Protein 4PQD (pdb70)

Nearest PDB structures (foldseek):
  4pqd-assembly1_A  TM=1.010E+00  e=7.996E-20  Homo sapiens
  1mwp-assembly1_A  TM=1.004E+00  e=3.093E-17  Homo sapiens
  3ktm-assembly4_E  TM=9.211E-01  e=1.977E-16  Homo sapiens
  4jfn-assembly1_A  TM=9.469E-01  e=4.858E-16  Homo sapiens
  7mrm-assembly1_A  TM=9.465E-01  e=2.935E-15  Gallus gallus

Sequence (105 aa):
TDGNAGLLAEPQIAMFCGRLNMHMNVQNGKWDSDPSGTKTCIDTKEGILQYCQEVYPELQITNVVEANQPVTIQNWCKRGRKQCKTHPHFVIPYRCLVGEFVSDA

Solvent-accessible surface area: 7286 Å² total; per-residue (Å²): 186,146,77,90,86,68,136,104,29,106,20,29,0,1,35,68,88,54,68,6,0,1,20,15,40,37,156,89,37,136,48,52,15,1,78,64,4,52,87,66,44,44,142,70,116,131,15,6,45,119,4,0,77,83,18,17,104,160,63,98,6,60,63,2,65,87,19,147,131,81,38,81,3,86,73,4,5,89,174,43,122,138,117,63,131,101,114,65,41,162,21,90,3,48,91,5,45,93,13,159,141,118,115,131,156

Foldseek 3Di:
DDDDQVCFDFWWWWADAPFFIWIADRNHGAIDGDPVQDHHDDDDQVVRLVSSCVVVVPQQQDGKDWDPDKDKHAQTAHRPSPPGGRDIDIGTIIGRDGDDDDDDD

InterPro domains:
  IPR002223 Pancreatic trypsin inhibitor Kunitz domain [PF00014] (290-341)
  IPR002223 Pancreatic trypsin inhibitor Kunitz domain [PR00759] (288-302)
  IPR002223 Pancreatic trypsin inhibitor Kunitz domain [PR00759] (316-326)
  IPR002223 Pancreatic trypsin inhibitor Kunitz domain [PR00759] (326-341)
  IPR002223 Pancreatic trypsin inhibitor Kunitz domain [PS50279] (291-341)
  IPR002223 Pancreatic trypsin inhibitor Kunitz domain [SM00131] (289-342)
  IPR008154 Amyloidogenic glycoprotein, extracellular [PS51869] (28-189)
  IPR008154 Amyloidogenic glycoprotein, extracellular [SM00006] (24-188)
  IPR008155 Amyloidogenic glycoprotein [PR00203] (177-195)
  IPR008155 Amyloidogenic glycoprotein [PR00203] (382-405)
  IPR008155 Amyloidogenic glycoprotein [PR00203] (699-724)
  IPR008155 Amyloidogenic glycoprotein [PR00203] (745-767)
  IPR008155 Amyloidogenic glycoprotein [PTHR23103] (10-770)
  IPR011178 Amyloidogenic glycoprotein, copper-binding [PF12924] (132-188)
  IPR011993 PH-like domain superfamily [G3DSA:2.30.29.30] (742-770)
  IPR013803 Amyloidogenic glycoprotein, amyloid-beta peptide [PF03494] (676-713)
  IPR013803 Amyloidogenic glycoprotein, amyloid-beta peptide [PR00204] (675-688)
  IPR013803 Amyloidogenic glycoprotein, amyloid-beta peptide [PR00204] (689-701)
  IPR013803 Amyloidogenic glycoprotein, amyloid-beta peptide [PR00204] (701-713)
  IPR015849 Amyloidogenic glycoprotein, heparin-binding [PF02177] (31-131)

CATH classification: 3.90.570.10

Organism: Homo sapiens (NCBI:txid9606)

Secondary structure (DSSP, 8-state):
----GGGSPPPEEE--TTS--EEE-TTT--EEE-TTS------SHHHHHHHHHHHSTTS-EEEEEE-SS-EEE--EEETTTEEEE---EEE--EEEEEP------

Radius of gyration: 14.52 Å; Cα contacts (8 Å, |Δi|>4): 208; chains: 1; bounding box: 40×31×42 Å

B-factor: mean 18.49, std 11.67, range [5.72, 69.28]

GO terms:
  GO:1905898 positive regulation of response to endoplasmic reticulum stress (P, IDA)
  GO:0005634 nucleus (C, IGI)
  GO:0003682 chromatin binding (F, IGI)
  GO:0010629 negative regulation of gene expression (P, TAS)
  GO:0141137 positive regulation of gene expression, epigenetic (P, IGI)
  GO:0006357 regulation of transcription by RNA polymerase II (P, IGI)
  GO:0000122 negative regulation of transcription by RNA polymerase II (P, IGI)
  GO:1900221 regulation of amyloid-beta clearance (P, IMP)
  GO:0005515 protein binding (F, IPI)
  GO:0031901 early endosome membrane (C, IDA)
  GO:0005576 extracellular region (C, IDA)
  GO:0106003 amyloid-beta complex (C, IDA)
  GO:1904646 cellular response to amyloid-beta (P, IDA)
  GO:0032224 positive regulation of synaptic transmission, cholinergic (P, IDA)
  GO:0048018 receptor ligand activity (F, IDA)
  GO:0043083 synaptic cleft (C, TAS)
  GO:0005178 integrin binding (F, IDA)
  GO:0070381 endosome to plasma membrane transport vesicle (C, IDA)
  GO:0005739 mitochondrion (C, IDA)
  GO:0005764 lysosome (C, IDA)

Structure (mmCIF, N/CA/C/O backbone):
data_4PQD
#
_entry.id   4PQD
#
_cell.length_a   32.755
_cell.length_b   49.025
_cell.length_c   65.141
_cell.angle_alpha   90.00
_cell.angle_beta   90.00
_cell.angle_gamma   90.00
#
_symmetry.space_group_name_H-M   'P 21 21 21'
#
loop_
_entity.id
_entity.type
_entity.pdbx_description
1 polymer 'Amyloid beta A4 protein'
2 water water
#
loop_
_atom_site.group_PDB
_atom_site.id
_atom_site.type_symbol
_atom_site.label_atom_id
_atom_site.label_alt_id
_atom_site.label_comp_id
_atom_site.label_asym_id
_atom_site.label_entity_id
_atom_site.label_seq_id
_atom_site.pdbx_PDB_ins_code
_atom_site.Cartn_x
_atom_site.Cartn_y
_atom_site.Cartn_z
_atom_site.occupancy
_atom_site.B_iso_or_equiv
_atom_site.auth_seq_id
_atom_site.auth_comp_id
_atom_site.auth_asym_id
_atom_site.auth_atom_id
_atom_site.pdbx_PDB_model_num
ATOM 1 N N . THR A 1 1 ? 51.636 -1.230 6.361 1.00 66.22 22 THR A N 1
ATOM 2 C CA . THR A 1 1 ? 50.243 -1.153 6.782 1.00 62.34 22 THR A CA 1
ATOM 3 C C . THR A 1 1 ? 50.025 0.067 7.660 1.00 58.08 22 THR A C 1
ATOM 4 O O . THR A 1 1 ? 48.914 0.317 8.130 1.00 57.16 22 THR A O 1
ATOM 8 N N . ASP A 1 2 ? 51.091 0.839 7.846 1.00 59.67 23 ASP A N 1
ATOM 9 C CA . ASP A 1 2 ? 51.180 1.785 8.957 1.00 52.48 23 ASP A CA 1
ATOM 10 C C . ASP A 1 2 ? 50.050 2.804 9.080 1.00 48.49 23 ASP A C 1
ATOM 11 O O . ASP A 1 2 ? 49.568 3.374 8.097 1.00 52.89 23 ASP A O 1
ATOM 16 N N . GLY A 1 3 ? 49.644 3.014 10.324 1.00 38.92 24 GLY A N 1
ATOM 17 C CA . GLY A 1 3 ? 48.327 3.525 10.611 1.00 26.85 24 GLY A CA 1
ATOM 18 C C . GLY A 1 3 ? 48.095 5.008 10.487 1.00 23.80 24 GLY A C 1
ATOM 19 O O . GLY A 1 3 ? 49.010 5.821 10.346 1.00 24.16 24 GLY A O 1
ATOM 20 N N . ASN A 1 4 ? 46.821 5.348 10.531 1.00 21.29 25 ASN A N 1
ATOM 21 C CA . ASN A 1 4 ? 46.401 6.724 10.580 1.00 18.82 25 ASN A CA 1
ATOM 22 C C . ASN A 1 4 ? 45.048 6.757 11.270 1.00 16.89 25 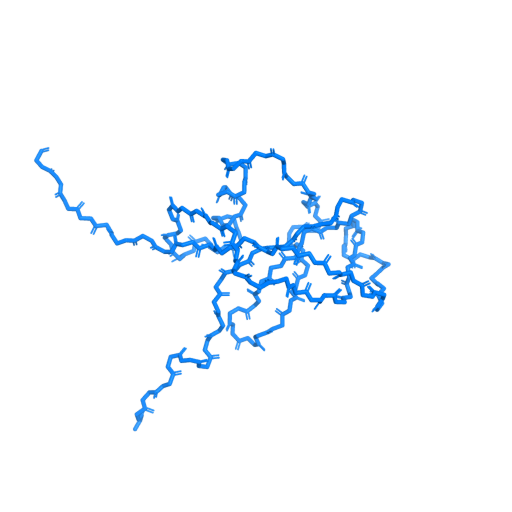ASN A C 1
ATOM 23 O O . ASN A 1 4 ? 44.010 6.769 10.619 1.00 16.60 25 ASN A O 1
ATOM 28 N N . ALA A 1 5 ? 45.070 6.750 12.598 1.00 16.12 26 ALA A N 1
ATOM 29 C CA . ALA A 1 5 ? 43.844 6.840 13.386 1.00 14.87 26 ALA A CA 1
ATOM 30 C C . ALA A 1 5 ? 43.143 8.172 13.137 1.00 13.57 26 ALA A C 1
ATOM 31 O O . ALA A 1 5 ? 41.929 8.285 13.315 1.00 13.96 26 ALA A O 1
ATOM 33 N N . GLY A 1 6 ? 43.913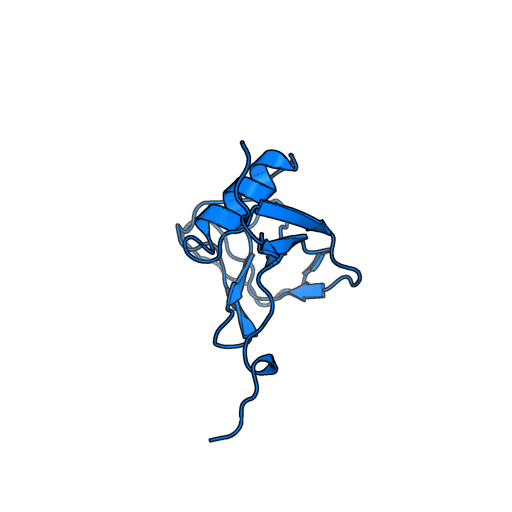 9.173 12.711 1.00 13.40 27 GLY A N 1
ATOM 34 C CA . GLY A 1 6 ? 43.369 10.483 12.404 1.00 13.39 27 GLY A CA 1
ATOM 35 C C . GLY A 1 6 ? 42.440 10.514 11.208 1.00 13.44 27 GLY A C 1
ATOM 36 O O . GLY A 1 6 ? 41.780 11.526 10.976 1.00 14.35 27 GLY A O 1
ATOM 37 N N . LEU A 1 7 ? 42.378 9.425 10.439 1.00 14.25 28 LEU A N 1
ATOM 38 C CA . LEU A 1 7 ? 41.387 9.310 9.373 1.00 15.16 28 LEU A CA 1
ATOM 39 C C . LEU A 1 7 ? 39.979 9.168 9.954 1.00 15.10 28 LEU A C 1
ATOM 40 O O . LEU A 1 7 ? 38.990 9.336 9.243 1.00 16.79 28 LEU A O 1
ATOM 45 N N . LEU A 1 8 ? 39.896 8.824 11.239 1.00 10.59 29 LEU A N 1
ATOM 46 C CA . LEU A 1 8 ? 38.630 8.781 11.966 1.00 9.59 29 LEU A CA 1
ATOM 47 C C . LEU A 1 8 ? 38.388 10.123 12.628 1.00 10.70 29 LEU A C 1
ATOM 48 O O . LEU A 1 8 ? 39.282 10.663 13.289 1.00 12.88 29 LEU A O 1
ATOM 53 N N . ALA A 1 9 ? 37.195 10.677 12.454 1.00 10.15 30 ALA A N 1
ATOM 54 C CA . ALA A 1 9 ? 36.853 11.946 13.097 1.00 10.44 30 ALA A CA 1
ATOM 55 C C . ALA A 1 9 ? 36.438 11.720 14.554 1.00 10.21 30 ALA A C 1
ATOM 56 O O . ALA A 1 9 ? 36.034 10.614 14.924 1.00 11.88 30 ALA A O 1
ATOM 58 N N . GLU A 1 10 ? 36.542 12.754 15.381 1.00 10.86 31 GLU A N 1
ATOM 59 C CA . GLU A 1 10 ? 36.167 12.635 16.789 1.00 12.42 31 GLU A CA 1
ATOM 60 C C . GLU A 1 10 ? 34.649 12.624 16.972 1.00 9.06 31 GLU A C 1
ATOM 61 O O . GLU A 1 10 ? 33.937 13.408 16.336 1.00 8.84 31 GLU A O 1
ATOM 67 N N . PRO A 1 11 ? 34.140 11.752 17.859 1.00 8.34 32 PRO A N 1
ATOM 68 C CA . PRO A 1 11 ? 32.689 11.735 18.109 1.00 8.38 32 PRO A CA 1
ATOM 69 C C . PRO A 1 11 ? 32.219 13.006 18.819 1.00 6.71 32 PRO A C 1
ATOM 70 O O . PRO A 1 11 ? 32.810 13.431 19.797 1.00 8.23 32 PRO A O 1
ATOM 74 N N . GLN A 1 12 ? 31.168 13.615 18.284 1.00 7.77 33 GLN A N 1
ATOM 75 C CA . GLN A 1 12 ? 30.647 14.858 18.828 1.00 8.48 33 GLN A CA 1
ATOM 76 C C . GLN A 1 12 ? 29.234 15.070 18.349 1.00 7.38 33 GLN A C 1
ATOM 77 O O . GLN A 1 12 ? 28.838 14.535 17.312 1.00 7.95 33 GLN A O 1
ATOM 83 N N . ILE A 1 13 ? 28.479 15.851 19.117 1.00 6.97 34 ILE A N 1
ATOM 84 C CA . ILE A 1 13 ? 27.114 16.187 18.750 1.00 7.64 34 ILE A CA 1
ATOM 85 C C . ILE A 1 13 ? 26.962 17.700 18.696 1.00 6.45 34 ILE A C 1
ATOM 86 O O . ILE A 1 13 ? 27.726 18.435 19.327 1.00 7.32 34 ILE A O 1
ATOM 91 N N . ALA A 1 14 ? 25.972 18.157 17.940 1.00 6.91 35 ALA A N 1
ATOM 92 C CA . ALA A 1 14 ? 25.725 19.583 17.781 1.00 6.68 35 ALA A CA 1
ATOM 93 C C . ALA A 1 14 ? 24.231 19.816 17.719 1.00 5.72 35 ALA A C 1
ATOM 94 O O . ALA A 1 14 ? 23.497 19.020 17.140 1.00 7.35 35 ALA A O 1
ATOM 96 N N . MET A 1 15 ? 23.778 20.898 18.337 1.00 6.75 36 MET A N 1
ATOM 97 C CA . MET A 1 15 ? 22.351 21.154 18.482 1.00 7.79 36 MET A CA 1
ATOM 98 C C . MET A 1 15 ? 21.965 22.553 18.078 1.00 7.47 36 MET A C 1
ATOM 99 O O . MET A 1 15 ? 22.718 23.504 18.278 1.00 8.78 36 MET A O 1
ATOM 104 N N . PHE A 1 16 ? 20.773 22.667 17.506 1.00 8.47 37 PHE A N 1
ATOM 105 C CA . PHE A 1 16 ? 20.211 23.942 17.121 1.00 9.64 37 PHE A CA 1
ATOM 106 C C . PHE A 1 16 ? 18.706 23.786 17.265 1.00 9.69 37 PHE A C 1
ATOM 107 O O . PHE A 1 16 ? 18.081 23.036 16.504 1.00 10.67 37 PHE A O 1
ATOM 115 N N . CYS A 1 17 ? 18.124 24.448 18.258 1.00 10.95 38 CYS A N 1
ATOM 116 C CA . CYS A 1 17 ? 16.708 24.241 18.548 1.00 11.87 38 CYS A CA 1
ATOM 117 C C . CYS A 1 17 ? 15.842 24.567 17.330 1.00 12.13 38 CYS A C 1
ATOM 118 O O . CYS A 1 17 ? 16.083 25.541 16.622 1.00 16.20 38 CYS A O 1
ATOM 121 N N . GLY A 1 18 ? 14.854 23.716 17.075 1.00 12.90 39 GLY A N 1
ATOM 122 C CA . GLY A 1 18 ? 14.024 23.839 15.891 1.00 15.02 39 GLY A CA 1
ATOM 123 C C . GLY A 1 18 ? 14.423 22.852 14.806 1.00 13.55 39 GLY A C 1
ATOM 124 O O . GLY A 1 18 ? 13.698 22.701 13.819 1.00 15.91 39 GLY A O 1
ATOM 125 N N . ARG A 1 19 ? 15.570 22.195 14.976 1.00 11.93 40 ARG A N 1
ATOM 126 C CA . ARG A 1 19 ? 16.069 21.212 14.015 1.00 11.49 40 ARG A CA 1
ATOM 127 C C . ARG A 1 19 ? 16.551 19.958 14.730 1.00 10.21 40 ARG A C 1
ATOM 128 O O . ARG A 1 19 ? 16.850 19.983 15.919 1.00 9.93 40 ARG A O 1
ATOM 136 N N . LEU A 1 20 ? 16.649 18.855 13.997 1.00 10.14 41 LEU A N 1
ATOM 137 C CA . LEU A 1 20 ? 17.195 17.627 14.563 1.00 9.28 41 LEU A CA 1
ATOM 138 C C . LEU A 1 20 ? 18.658 17.802 14.923 1.00 8.23 41 LEU A C 1
ATOM 139 O O . LEU A 1 20 ? 19.399 18.518 14.237 1.00 9.36 41 LEU A O 1
ATOM 144 N N . ASN A 1 21 ? 19.079 17.144 15.995 1.00 7.54 42 ASN A N 1
ATOM 145 C CA . ASN A 1 21 ? 20.490 17.139 16.379 1.00 8.11 42 ASN A CA 1
ATOM 146 C C . ASN A 1 21 ? 21.383 16.566 15.285 1.00 8.06 42 ASN A C 1
ATOM 147 O O . ASN A 1 21 ? 20.981 15.641 14.560 1.00 9.08 42 ASN A O 1
ATOM 152 N N . MET A 1 22 ? 22.604 17.086 15.201 1.00 7.91 43 MET A N 1
ATOM 153 C CA . MET A 1 22 ? 23.622 16.566 14.297 1.00 7.81 43 MET A CA 1
ATOM 154 C C . MET A 1 22 ? 24.712 15.850 15.078 1.00 7.17 43 MET A C 1
ATOM 155 O O . MET A 1 22 ? 24.891 16.076 16.271 1.00 7.74 43 MET A O 1
ATOM 160 N N . HIS A 1 23 ? 25.440 14.978 14.403 1.00 7.85 44 HIS A N 1
ATOM 161 C CA . HIS A 1 23 ? 26.567 14.298 15.022 1.00 8.33 44 HIS A CA 1
ATOM 162 C C . HIS A 1 23 ? 27.628 14.020 13.976 1.00 7.89 44 HIS A C 1
ATOM 163 O O . HIS A 1 23 ? 27.339 13.944 12.776 1.00 9.06 44 HIS A O 1
ATOM 170 N N . MET A 1 24 ? 28.865 13.872 14.429 1.00 7.48 45 MET A N 1
ATOM 171 C CA . MET A 1 24 ? 29.970 13.592 13.538 1.00 7.64 45 MET A CA 1
ATOM 172 C C . MET A 1 24 ? 29.996 12.124 13.125 1.00 8.22 45 MET A C 1
ATOM 173 O O . MET A 1 24 ? 30.057 11.220 13.961 1.00 8.26 45 MET A O 1
ATOM 178 N N . ASN A 1 25 ? 29.955 11.883 11.823 1.00 7.49 46 ASN A N 1
ATOM 179 C CA . ASN A 1 25 ? 30.173 10.551 11.288 1.00 9.03 46 ASN A CA 1
ATOM 180 C C . ASN A 1 25 ? 31.664 10.270 11.372 1.00 9.69 46 ASN A C 1
ATOM 181 O O . ASN A 1 25 ? 32.465 10.872 10.651 1.00 10.72 46 ASN A O 1
ATOM 186 N N . VAL A 1 26 ? 32.029 9.375 12.287 1.00 10.26 47 VAL A N 1
ATOM 187 C CA . VAL A 1 26 ? 33.426 9.046 12.553 1.00 12.46 47 VAL A CA 1
ATOM 188 C C . VAL A 1 26 ? 34.148 8.559 11.300 1.00 11.59 47 VAL A C 1
ATOM 189 O O . VAL A 1 26 ? 35.308 8.913 11.054 1.00 12.56 47 VAL A O 1
ATOM 193 N N . GLN A 1 27 ? 33.458 7.759 10.492 1.00 13.10 48 GLN A N 1
ATOM 194 C CA . GLN A 1 27 ? 34.085 7.151 9.321 1.00 13.88 48 GLN A CA 1
ATOM 195 C C . GLN A 1 27 ? 34.357 8.115 8.167 1.00 13.93 48 GLN A C 1
ATOM 196 O O . GLN A 1 27 ? 35.376 7.994 7.496 1.00 16.96 48 GLN A O 1
ATOM 202 N N . ASN A 1 28 ? 33.454 9.066 7.932 1.00 15.19 49 ASN A N 1
ATOM 203 C CA . ASN A 1 28 ? 33.610 9.932 6.756 1.00 17.58 49 ASN A CA 1
ATOM 204 C C . ASN A 1 28 ? 33.795 11.427 7.050 1.00 18.49 49 ASN A C 1
ATOM 205 O O . ASN A 1 28 ? 33.991 12.217 6.130 1.00 18.58 49 ASN A O 1
ATOM 210 N N . GLY A 1 29 ? 33.717 11.806 8.323 1.00 14.02 50 GLY A N 1
ATOM 211 C CA . GLY A 1 29 ? 33.973 13.173 8.740 1.00 13.12 50 GLY A CA 1
ATOM 212 C C . GLY A 1 29 ? 32.868 14.180 8.463 1.00 15.04 50 GLY A C 1
ATOM 213 O O . GLY A 1 29 ? 33.075 15.385 8.622 1.00 15.60 50 GLY A O 1
ATOM 214 N N . LYS A 1 30 ? 31.692 13.699 8.070 1.00 12.73 51 LYS A N 1
ATOM 215 C CA . LYS A 1 30 ? 30.564 14.581 7.759 1.00 14.25 51 LYS A CA 1
ATOM 216 C C . LYS A 1 30 ? 29.623 14.678 8.942 1.00 13.06 51 LYS A C 1
ATOM 217 O O . LYS A 1 30 ? 29.498 13.740 9.726 1.00 10.87 51 LYS A O 1
ATOM 223 N N . TRP A 1 31 ? 28.940 15.809 9.060 1.00 10.54 52 TRP A N 1
ATOM 224 C CA . TRP A 1 31 ? 27.879 15.946 10.039 1.00 10.69 52 TRP A CA 1
ATOM 225 C C . TRP A 1 31 ? 26.584 15.337 9.519 1.00 11.45 52 TRP A C 1
ATOM 226 O O . TRP A 1 31 ? 26.054 15.769 8.491 1.00 15.17 52 TRP A O 1
ATOM 237 N N . ASP A 1 32 ? 26.095 14.321 10.221 1.00 10.82 53 ASP A N 1
ATOM 238 C CA . ASP A 1 32 ? 24.858 13.632 9.868 1.00 11.94 53 ASP A CA 1
ATOM 239 C C . ASP A 1 32 ? 23.739 13.988 10.837 1.00 10.15 53 ASP A C 1
ATOM 240 O O . ASP A 1 32 ? 23.995 14.264 12.005 1.00 10.03 53 ASP A O 1
ATOM 245 N N . SER A 1 33 ? 22.501 13.936 10.367 1.00 11.02 54 SER A N 1
ATOM 246 C CA . SER A 1 33 ? 21.348 14.211 11.213 1.00 10.06 54 SER A CA 1
ATOM 247 C C . SER A 1 33 ? 21.009 13.021 12.116 1.00 10.94 54 SER A C 1
ATOM 248 O O . SER A 1 33 ? 21.636 11.961 12.046 1.00 13.16 54 SER A O 1
ATOM 251 N N . ASP A 1 34 ? 20.017 13.210 12.973 1.00 9.94 55 ASP A N 1
ATOM 252 C CA . ASP A 1 34 ? 19.715 12.243 14.014 1.00 9.20 55 ASP A CA 1
ATOM 253 C C . ASP A 1 34 ? 19.322 10.881 13.445 1.00 11.24 55 ASP A C 1
ATOM 254 O O . ASP A 1 34 ? 18.425 10.797 12.603 1.00 10.63 55 ASP A O 1
ATOM 259 N N . PRO A 1 35 ? 19.979 9.800 13.914 1.00 10.76 56 PRO A N 1
ATOM 260 C CA . PRO A 1 35 ? 19.668 8.466 13.380 1.00 13.87 56 PRO A CA 1
ATOM 261 C C . PRO A 1 35 ? 18.206 8.052 13.510 1.00 13.36 56 PRO A C 1
ATOM 262 O O . PRO A 1 35 ? 17.703 7.387 12.620 1.00 16.97 56 PRO A O 1
ATOM 266 N N . SER A 1 36 ? 17.533 8.446 14.584 1.00 13.28 57 SER A N 1
ATOM 267 C CA . SER A 1 36 ? 16.132 8.076 14.742 1.00 16.36 57 SER A CA 1
ATOM 268 C C . SER A 1 36 ? 15.202 9.021 13.984 1.00 13.02 57 SER A C 1
ATOM 269 O O . SER A 1 36 ? 14.028 8.723 13.801 1.00 14.10 57 SER A O 1
ATOM 272 N N . GLY A 1 37 ? 15.730 10.161 13.547 1.00 11.71 58 GLY A N 1
ATOM 273 C CA . GLY A 1 37 ? 14.931 11.133 12.819 1.00 10.82 58 GLY A CA 1
ATOM 274 C C . GLY A 1 37 ? 14.011 11.956 13.707 1.00 11.25 58 GLY A C 1
ATOM 275 O O . GLY A 1 37 ? 13.067 12.577 13.217 1.00 12.09 58 GLY A O 1
ATOM 276 N N . THR A 1 38 ? 14.285 11.968 15.010 1.00 10.97 59 THR A N 1
ATOM 277 C CA . THR A 1 38 ? 13.359 12.573 15.969 1.00 11.87 59 THR A CA 1
ATOM 278 C C . THR A 1 38 ? 13.986 13.482 17.024 1.00 12.29 59 THR A C 1
ATOM 279 O O . THR A 1 38 ? 13.287 14.330 17.576 1.00 13.82 59 THR A O 1
ATOM 283 N N . LYS A 1 39 ? 15.263 13.296 17.351 1.00 10.12 60 LYS A N 1
ATOM 284 C CA . LYS A 1 39 ? 15.814 13.959 18.537 1.00 10.69 60 LYS A CA 1
ATOM 285 C C . LYS A 1 39 ? 16.222 15.404 18.263 1.00 9.25 60 LYS A C 1
ATOM 286 O O . LYS A 1 39 ? 17.001 15.683 17.342 1.00 10.16 60 LYS A O 1
ATOM 292 N N . THR A 1 40 ? 15.711 16.327 19.071 1.00 12.27 61 THR A N 1
ATOM 293 C CA . THR A 1 40 ? 16.103 17.729 18.919 1.00 13.57 61 THR A CA 1
ATOM 294 C C . THR A 1 40 ? 16.847 18.215 20.157 1.00 12.17 61 THR A C 1
ATOM 295 O O . THR A 1 40 ? 17.283 17.409 20.991 1.00 10.66 61 THR A O 1
ATOM 299 N N . CYS A 1 41 ? 17.013 19.526 20.267 1.00 10.94 62 CYS A N 1
ATOM 300 C CA . CYS A 1 41 ? 17.973 20.090 21.209 1.00 10.30 62 CYS A CA 1
ATOM 301 C C . CYS A 1 41 ? 17.691 19.695 22.657 1.00 10.27 62 CYS A C 1
ATOM 302 O O . CYS A 1 41 ? 16.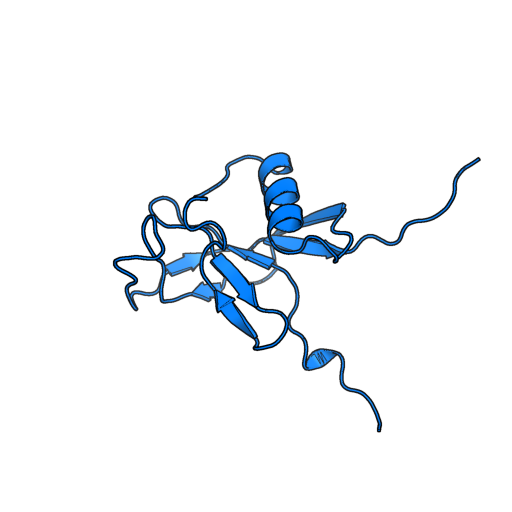536 19.578 23.081 1.00 12.01 62 CYS A O 1
ATOM 305 N N . ILE A 1 42 ? 18.776 19.481 23.393 1.00 10.06 63 ILE A N 1
ATOM 306 C CA . ILE A 1 42 ? 18.754 18.922 24.740 1.00 9.95 63 ILE A CA 1
ATOM 307 C C . ILE A 1 42 ? 19.336 19.942 25.705 1.00 12.55 63 ILE A C 1
ATOM 308 O O . ILE A 1 42 ? 20.404 20.498 25.436 1.00 12.06 63 ILE A O 1
ATOM 313 N N . ASP A 1 43 ? 18.663 20.187 26.823 1.00 11.61 64 ASP A N 1
ATOM 314 C CA . ASP A 1 43 ? 19.098 21.285 27.692 1.00 12.70 64 ASP A CA 1
ATOM 315 C C . ASP A 1 43 ? 19.710 20.865 29.030 1.00 11.57 64 ASP A C 1
ATOM 316 O O . ASP A 1 43 ? 19.861 21.692 29.925 1.00 13.03 64 ASP A O 1
ATOM 321 N N . THR A 1 44 ? 20.059 19.592 29.175 1.00 10.72 65 THR A N 1
ATOM 322 C CA . THR A 1 44 ? 20.830 19.17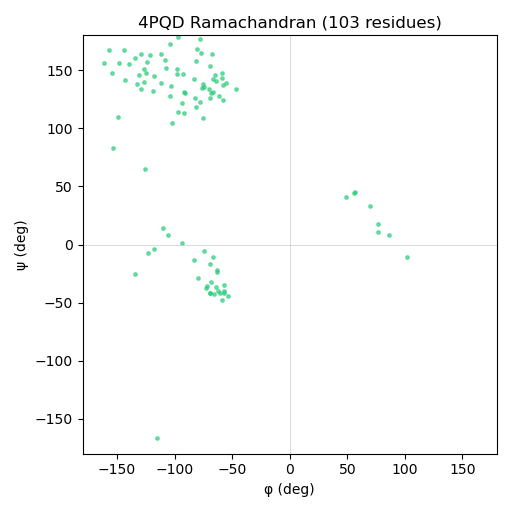6 30.348 1.00 10.66 65 THR A CA 1
ATOM 323 C C . THR A 1 44 ? 22.086 18.420 29.932 1.00 9.34 65 THR A C 1
ATOM 324 O O . THR A 1 44 ? 22.101 17.740 28.900 1.00 9.40 65 THR A O 1
ATOM 328 N N . LYS A 1 45 ? 23.125 18.515 30.757 1.00 10.23 66 LYS A N 1
ATOM 329 C CA . LYS A 1 45 ? 24.365 17.799 30.482 1.00 9.95 66 LYS A CA 1
ATOM 330 C C . LYS A 1 45 ? 24.135 16.294 30.478 1.00 9.14 66 LYS A C 1
ATOM 331 O O . LYS A 1 45 ? 24.680 15.584 29.643 1.00 8.95 66 LYS A O 1
ATOM 337 N N . GLU A 1 46 ? 23.314 15.813 31.407 1.00 9.64 67 GLU A N 1
ATOM 338 C CA . GLU A 1 46 ? 22.978 14.392 31.474 1.00 9.91 67 GLU A CA 1
ATOM 339 C C . GLU A 1 46 ? 22.288 13.928 30.194 1.00 8.99 67 GLU A C 1
ATOM 340 O O . GLU A 1 46 ? 22.583 12.844 29.679 1.00 9.36 67 GLU A O 1
ATOM 346 N N . GLY A 1 47 ? 21.384 14.748 29.668 1.00 9.38 68 GLY A N 1
ATOM 347 C CA . GLY A 1 47 ? 20.707 14.430 28.424 1.00 9.04 68 GLY A CA 1
ATOM 348 C C . GLY A 1 47 ? 21.675 14.377 27.256 1.00 8.26 68 GLY A C 1
ATOM 349 O O . GLY A 1 47 ? 21.536 13.548 26.349 1.00 8.68 68 GLY A O 1
ATOM 350 N N . ILE A 1 48 ? 22.670 15.260 27.261 1.00 8.33 69 ILE A N 1
ATOM 351 C CA . ILE A 1 48 ? 23.656 15.270 26.179 1.00 8.62 69 ILE A CA 1
ATOM 352 C C . ILE A 1 48 ? 24.531 14.022 26.250 1.00 8.43 69 ILE A C 1
ATOM 353 O O . ILE A 1 48 ? 24.819 13.408 25.222 1.00 8.67 69 ILE A O 1
ATOM 358 N N . LEU A 1 49 ? 24.937 13.621 27.451 1.00 8.04 70 LEU A N 1
ATOM 359 C CA . LEU A 1 49 ? 25.679 12.375 27.617 1.00 8.22 70 LEU A CA 1
ATOM 360 C C . LEU A 1 49 ? 24.869 11.189 27.096 1.00 7.69 70 LEU A C 1
ATOM 361 O O . LEU A 1 49 ? 25.387 10.346 26.348 1.00 8.25 70 LEU A O 1
ATOM 366 N N . GLN A 1 50 ? 23.600 11.121 27.483 1.00 7.92 71 GLN A N 1
ATOM 367 C CA . GLN A 1 50 ? 22.730 10.061 26.993 1.00 9.82 71 GLN A CA 1
ATOM 368 C C . GLN A 1 50 ? 22.666 10.068 25.473 1.00 8.65 71 GLN A C 1
ATOM 369 O O . GLN A 1 50 ? 22.710 9.004 24.843 1.00 9.63 71 GLN A O 1
ATOM 375 N N . TYR A 1 51 ? 22.572 11.251 24.879 1.00 8.41 72 TYR A N 1
ATOM 376 C CA . TYR A 1 51 ? 22.475 11.345 23.424 1.00 8.57 72 TYR A CA 1
ATOM 377 C C . TYR A 1 51 ? 23.757 10.871 22.733 1.00 8.00 72 TYR A C 1
ATOM 378 O O . TYR A 1 51 ? 23.706 10.119 21.746 1.00 8.33 72 TYR A O 1
ATOM 387 N N . CYS A 1 52 ? 24.909 11.267 23.269 1.00 7.16 73 CYS A N 1
ATOM 388 C CA . CYS A 1 52 ? 26.188 10.738 22.789 1.00 7.82 73 CYS A CA 1
ATOM 389 C C . CYS A 1 52 ? 26.198 9.217 22.818 1.00 7.51 73 CYS A C 1
ATOM 390 O O . CYS A 1 52 ? 26.658 8.577 21.867 1.00 8.62 73 CYS A O 1
ATOM 393 N N . GLN A 1 53 ? 25.701 8.630 23.903 1.00 7.41 74 GLN A N 1
ATOM 394 C CA . GLN A 1 53 ? 25.711 7.180 24.040 1.00 8.74 74 GLN A CA 1
ATOM 395 C C . GLN A 1 53 ? 24.764 6.507 23.046 1.00 9.40 74 GLN A C 1
ATOM 396 O O . GLN A 1 53 ? 25.039 5.416 22.555 1.00 11.90 74 GLN A O 1
ATOM 402 N N . GLU A 1 54 ? 23.669 7.179 22.726 1.00 8.72 75 GLU A N 1
ATOM 403 C CA . GLU A 1 54 ? 22.683 6.688 21.765 1.00 11.33 75 GLU A CA 1
ATOM 404 C C . GLU A 1 54 ? 23.258 6.696 20.345 1.00 9.36 75 GLU A C 1
ATOM 405 O O . GLU A 1 54 ? 23.064 5.758 19.581 1.00 11.86 75 GLU A O 1
ATOM 411 N N . VAL A 1 55 ? 23.983 7.760 20.012 1.00 8.86 76 VAL A N 1
ATOM 412 C CA . VAL A 1 55 ? 24.566 7.930 18.681 1.00 10.84 76 VAL A CA 1
ATOM 413 C C . VAL A 1 55 ? 25.858 7.128 18.475 1.00 9.32 76 VAL A C 1
ATOM 414 O O . VAL A 1 55 ? 26.173 6.718 17.362 1.00 10.35 76 VAL A O 1
ATOM 418 N N . TYR A 1 56 ? 26.590 6.901 19.556 1.00 8.60 77 TYR A N 1
ATOM 419 C CA . TYR A 1 56 ? 27.848 6.169 19.504 1.00 8.50 77 TYR A CA 1
ATOM 420 C C . TYR A 1 56 ? 27.782 5.009 20.501 1.00 9.56 77 TYR A C 1
ATOM 421 O O . TYR A 1 56 ? 28.531 4.974 21.479 1.00 9.73 77 TYR A O 1
ATOM 430 N N . PRO A 1 57 ? 26.874 4.044 20.261 1.00 10.84 78 PRO A N 1
ATOM 431 C CA . PRO A 1 57 ? 26.574 3.039 21.288 1.00 11.42 78 PRO A CA 1
ATOM 432 C C . PRO A 1 57 ? 27.746 2.135 21.674 1.00 12.25 78 PRO A C 1
ATOM 433 O O . PRO A 1 57 ? 27.730 1.565 22.772 1.00 13.42 78 PRO A O 1
ATOM 437 N N . GLU A 1 58 ? 28.746 2.005 20.806 1.00 10.28 79 GLU A N 1
ATOM 438 C CA . GLU A 1 58 ? 29.856 1.096 21.086 1.00 10.99 79 GLU A CA 1
ATOM 439 C C . GLU A 1 58 ? 31.147 1.808 21.494 1.00 10.42 79 GLU A C 1
ATOM 440 O O . GLU A 1 58 ? 32.188 1.164 21.626 1.00 10.48 79 GLU A O 1
ATOM 446 N N . LEU A 1 59 ? 31.079 3.120 21.709 1.00 9.69 80 LEU A N 1
ATOM 447 C CA . LEU A 1 59 ? 32.290 3.905 21.973 1.00 8.79 80 LEU A CA 1
ATOM 448 C C . LEU A 1 59 ? 32.658 4.120 23.455 1.00 9.54 80 LEU A C 1
ATOM 449 O O . LEU A 1 59 ? 33.645 4.795 23.742 1.00 9.51 80 LEU A O 1
ATOM 454 N N . GLN A 1 60 ? 31.885 3.559 24.384 1.00 9.87 81 GLN A N 1
ATOM 455 C CA . GLN A 1 60 ? 32.155 3.748 25.818 1.00 11.72 81 GLN A CA 1
ATOM 456 C C . GLN A 1 60 ? 32.194 5.226 26.185 1.00 10.48 81 GLN A C 1
ATOM 457 O O . GLN A 1 60 ? 33.089 5.657 26.912 1.00 11.61 81 GLN A O 1
ATOM 463 N N . ILE A 1 61 ? 31.245 6.010 25.688 1.00 8.23 82 ILE A N 1
ATOM 464 C CA . ILE A 1 61 ? 31.210 7.415 26.054 1.00 7.79 82 ILE A CA 1
ATOM 465 C C . ILE A 1 61 ? 30.813 7.534 27.524 1.00 8.99 82 ILE A C 1
ATOM 466 O O . ILE A 1 61 ? 29.782 6.997 27.931 1.00 9.77 82 ILE A O 1
ATOM 4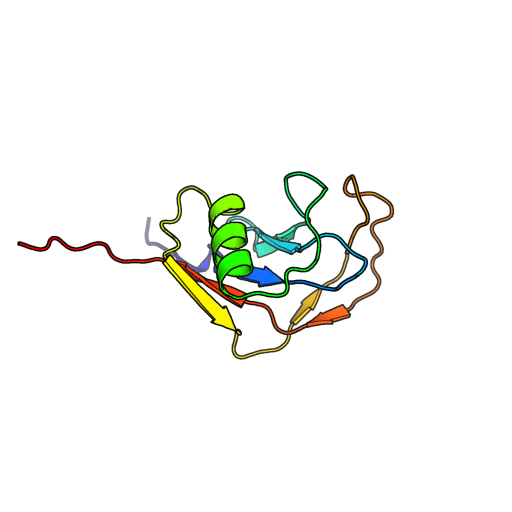71 N N . THR A 1 62 ? 31.616 8.234 28.319 1.00 8.30 83 THR A N 1
ATOM 472 C CA . THR A 1 62 ? 31.303 8.368 29.746 1.00 9.21 83 THR A CA 1
ATOM 473 C C . THR A 1 62 ? 31.177 9.809 30.233 1.00 10.22 83 THR A C 1
ATOM 474 O O . THR A 1 62 ? 30.805 10.048 31.376 1.00 12.00 83 THR A O 1
ATOM 478 N N . ASN A 1 63 ? 31.500 10.762 29.372 1.00 9.56 84 ASN A N 1
ATOM 479 C CA . ASN A 1 63 ? 31.413 12.172 29.736 1.00 9.89 84 ASN A CA 1
ATOM 480 C C . ASN A 1 63 ? 31.287 13.006 28.471 1.00 9.31 84 ASN A C 1
ATOM 481 O O . ASN A 1 63 ? 31.468 12.491 27.360 1.00 8.60 84 ASN A O 1
ATOM 486 N N . VAL A 1 64 ? 30.941 14.282 28.633 1.00 9.72 85 VAL A N 1
ATOM 487 C CA . VAL A 1 64 ? 30.848 15.213 27.516 1.00 8.62 85 VAL A CA 1
ATOM 488 C C . VAL A 1 64 ? 31.424 16.561 27.938 1.00 9.63 85 VAL A C 1
ATOM 489 O O . VAL A 1 64 ? 31.452 16.878 29.120 1.00 11.77 85 VAL A O 1
ATOM 493 N N . VAL A 1 65 ? 31.880 17.352 26.971 1.00 8.96 86 VAL A N 1
ATOM 494 C CA . VAL A 1 65 ? 32.379 18.697 27.248 1.00 10.98 86 VAL A CA 1
ATOM 495 C C . VAL A 1 65 ? 32.223 19.531 25.988 1.00 8.93 86 VAL A C 1
ATOM 496 O O . VAL A 1 65 ? 32.313 19.007 24.891 1.00 9.54 86 VAL A O 1
ATOM 500 N N . GLU A 1 66 ? 31.975 20.827 26.125 1.00 10.47 87 GLU A N 1
ATOM 501 C CA . 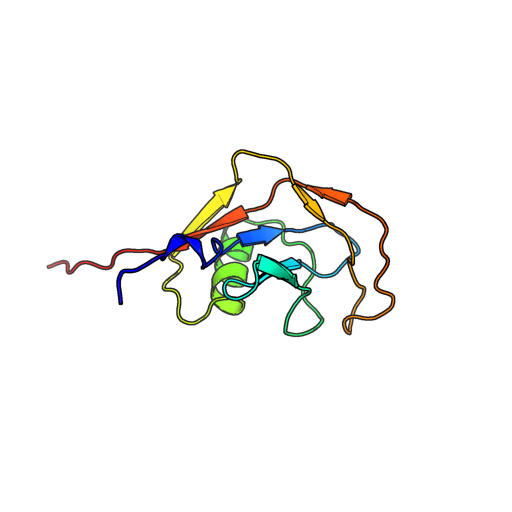GLU A 1 66 ? 31.924 21.661 24.936 1.00 10.91 87 GLU A CA 1
ATOM 502 C C . GLU A 1 66 ? 33.281 21.690 24.251 1.00 13.00 87 GLU A C 1
ATOM 503 O O . GLU A 1 66 ? 34.329 21.727 24.919 1.00 13.51 87 GLU A O 1
ATOM 509 N N . ALA A 1 67 ? 33.258 21.664 22.923 1.00 13.26 88 ALA A N 1
ATOM 510 C CA . ALA A 1 67 ? 34.478 21.791 22.133 1.00 12.96 88 ALA A CA 1
ATOM 511 C C . ALA A 1 67 ? 35.077 23.185 22.263 1.00 13.75 88 ALA A C 1
ATOM 512 O O . ALA A 1 67 ? 34.407 24.126 22.702 1.00 14.99 88 ALA A O 1
ATOM 514 N N . ASN A 1 68 ? 36.342 23.310 21.874 1.00 16.32 89 ASN A N 1
ATOM 515 C CA . ASN A 1 68 ? 37.054 24.582 21.918 1.00 16.49 89 ASN A CA 1
ATOM 516 C C . ASN A 1 68 ? 36.583 25.569 20.858 1.00 16.57 89 ASN A C 1
ATOM 517 O O . ASN A 1 68 ? 36.554 26.779 21.092 1.00 22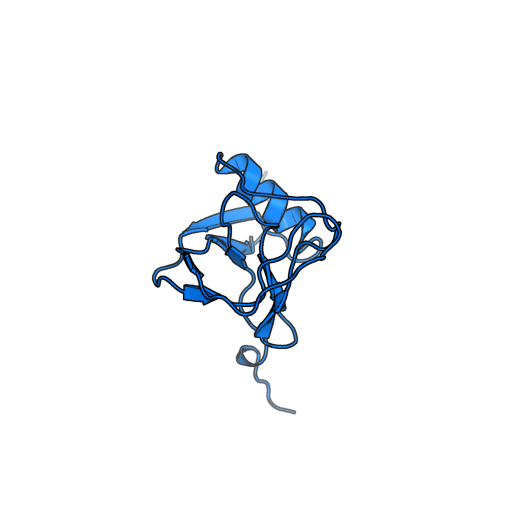.54 89 ASN A O 1
ATOM 522 N N . GLN A 1 69 ? 36.233 25.048 19.688 1.00 13.25 90 GLN A N 1
ATOM 523 C CA . GLN A 1 69 ? 35.942 25.885 18.530 1.00 12.38 90 GLN A CA 1
ATOM 524 C C . GLN A 1 69 ? 34.479 25.834 18.166 1.00 10.84 90 GLN A C 1
ATOM 525 O O . GLN A 1 69 ? 33.877 24.768 18.180 1.00 11.23 90 GLN A O 1
ATOM 531 N N . PRO A 1 70 ? 33.897 26.987 17.817 1.00 11.55 91 PRO A N 1
ATOM 532 C CA . PRO A 1 70 ? 32.566 26.935 17.209 1.00 9.57 91 PRO A CA 1
ATOM 533 C C . PRO A 1 70 ? 32.668 26.320 15.809 1.00 9.99 91 PRO A C 1
ATOM 534 O O . PRO A 1 70 ? 33.720 26.435 15.170 1.00 10.68 91 PRO A O 1
ATOM 538 N N . VAL A 1 71 ? 31.587 25.710 15.343 1.00 7.89 92 VAL A N 1
ATOM 539 C CA . VAL A 1 71 ? 31.585 25.020 14.057 1.00 7.86 92 VAL A CA 1
ATOM 540 C C . VAL A 1 71 ? 30.367 25.414 13.241 1.00 7.95 92 VAL A C 1
ATOM 541 O O . VAL A 1 71 ? 29.255 25.516 13.772 1.00 10.16 92 VAL A O 1
ATOM 545 N N . THR A 1 72 ? 30.577 25.639 11.949 1.00 8.60 93 THR A N 1
ATOM 546 C CA . THR A 1 72 ? 29.466 25.857 11.033 1.00 8.93 93 THR A CA 1
ATOM 547 C C . THR A 1 72 ? 29.016 24.541 10.426 1.00 8.67 93 THR A C 1
ATOM 548 O O . THR A 1 72 ? 29.818 23.759 9.900 1.00 10.39 93 THR A O 1
ATOM 552 N N . ILE A 1 73 ? 27.712 24.312 10.484 1.00 8.00 94 ILE A N 1
ATOM 553 C CA . ILE A 1 73 ? 27.129 23.084 9.977 1.00 9.84 94 ILE A CA 1
ATOM 554 C C . ILE A 1 73 ? 25.978 23.421 9.051 1.00 9.81 94 ILE A C 1
ATOM 555 O O . ILE A 1 73 ? 25.137 24.269 9.364 1.00 9.47 94 ILE A O 1
ATOM 560 N N . GLN A 1 74 ? 25.958 22.750 7.905 1.00 14.82 95 GLN A N 1
ATOM 561 C CA . GLN A 1 74 ? 24.863 22.849 6.939 1.00 16.50 95 GLN A CA 1
ATOM 562 C C . GLN A 1 74 ? 23.987 21.602 7.013 1.00 16.44 95 GLN A C 1
ATOM 563 O O . GLN A 1 74 ? 24.311 20.636 7.709 1.00 15.24 95 GLN A O 1
ATOM 569 N N . ASN A 1 75 ? 22.870 21.632 6.295 1.00 18.17 96 ASN A N 1
ATOM 570 C CA . ASN A 1 75 ? 22.003 20.463 6.148 1.00 18.44 96 ASN A CA 1
ATOM 571 C C . ASN A 1 75 ? 21.257 20.060 7.416 1.00 16.38 96 ASN A C 1
ATOM 572 O O . ASN A 1 75 ? 21.002 18.876 7.647 1.00 16.01 96 ASN A O 1
ATOM 577 N N . TRP A 1 76 ? 20.898 21.046 8.234 1.00 15.34 97 TRP A N 1
ATOM 578 C CA . TRP A 1 76 ? 20.026 20.779 9.369 1.00 13.98 97 TRP A CA 1
ATOM 579 C C . TRP A 1 76 ? 18.650 20.382 8.837 1.00 15.44 97 TRP A C 1
ATOM 580 O O . TRP A 1 76 ? 18.174 20.930 7.835 1.00 17.58 97 TRP A O 1
ATOM 591 N N . CYS A 1 77 ? 18.017 19.429 9.515 1.00 14.54 98 CYS A N 1
ATOM 592 C CA . CYS A 1 77 ? 16.764 18.833 9.056 1.00 15.90 98 CYS A CA 1
ATOM 593 C C . CYS A 1 77 ? 15.643 18.995 10.067 1.00 15.33 98 CYS A C 1
ATOM 594 O O . CYS A 1 77 ? 15.889 19.241 11.255 1.00 13.65 98 CYS A O 1
ATOM 597 N N . LYS A 1 78 ? 14.415 18.795 9.597 1.00 17.04 99 LYS A N 1
ATOM 598 C CA . LYS A 1 78 ? 13.265 18.662 10.481 1.00 16.84 99 LYS A CA 1
ATOM 599 C C . LYS A 1 78 ? 12.971 17.187 10.711 1.00 16.10 99 LYS A C 1
ATOM 600 O O . LYS A 1 78 ? 13.663 16.315 10.165 1.00 15.93 99 LYS A O 1
ATOM 606 N N . ARG A 1 79 ? 11.958 16.915 11.532 1.00 15.92 100 ARG A N 1
ATOM 607 C CA . ARG A 1 79 ? 11.559 15.550 11.883 1.00 15.29 100 ARG A CA 1
ATOM 608 C C . ARG A 1 79 ? 11.457 14.653 10.658 1.00 16.74 100 ARG A C 1
ATOM 609 O O . ARG A 1 79 ? 10.899 15.050 9.635 1.00 19.01 100 ARG A O 1
ATOM 617 N N . GLY A 1 80 ? 12.023 13.453 10.760 1.00 15.81 101 GLY A N 1
ATOM 618 C CA . GLY A 1 80 ? 12.043 12.527 9.638 1.00 17.41 101 GLY A CA 1
ATOM 619 C C . GLY A 1 80 ? 13.218 12.745 8.701 1.00 18.12 101 GLY A C 1
ATOM 620 O O . GLY A 1 80 ? 13.282 12.122 7.637 1.00 20.04 101 GLY A O 1
ATOM 621 N N . ARG A 1 81 ? 14.145 13.614 9.103 1.00 16.81 102 ARG A N 1
ATOM 622 C CA . ARG A 1 81 ? 15.271 14.028 8.258 1.00 17.55 102 ARG A CA 1
ATOM 623 C C . ARG A 1 81 ? 14.752 14.600 6.943 1.00 20.32 102 ARG A C 1
ATOM 624 O O . ARG A 1 81 ? 15.248 14.275 5.858 1.00 22.20 102 ARG A O 1
ATOM 632 N N . LYS A 1 82 ? 13.732 15.449 7.061 1.00 20.96 103 LYS A N 1
ATOM 633 C CA . LYS A 1 82 ? 13.076 16.074 5.918 1.00 24.03 103 LYS A CA 1
ATOM 634 C C . LYS A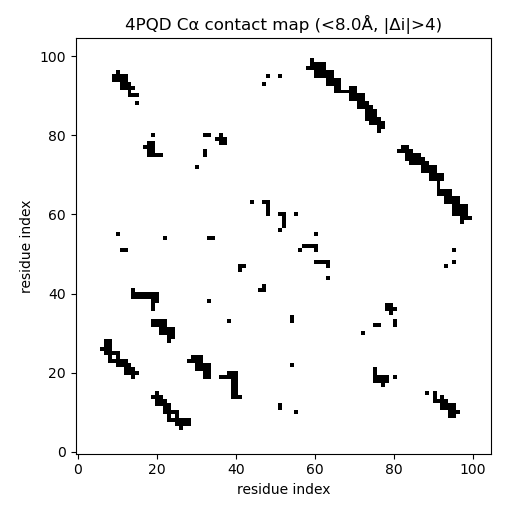 1 82 ? 13.352 17.566 5.905 1.00 24.27 103 LYS A C 1
ATOM 635 O O . LYS A 1 82 ? 13.759 18.139 6.915 1.00 22.03 103 LYS A O 1
ATOM 641 N N . GLN A 1 83 ? 13.093 18.190 4.758 1.00 28.15 104 GLN A N 1
ATOM 642 C CA . GLN A 1 83 ? 13.306 19.624 4.569 1.00 33.95 104 GLN A CA 1
ATOM 643 C C . GLN A 1 83 ? 14.677 20.066 5.043 1.00 31.84 104 GLN A C 1
ATOM 644 O O . GLN A 1 83 ? 14.831 21.111 5.678 1.00 30.43 104 GLN A O 1
ATOM 650 N N . CYS A 1 84 ? 15.672 19.243 4.740 1.00 26.43 105 CYS A N 1
ATOM 651 C CA . CYS A 1 84 ? 17.047 19.589 5.018 1.00 24.46 105 CYS A CA 1
ATOM 652 C C . CYS A 1 84 ? 17.450 20.768 4.124 1.00 26.37 105 CYS A C 1
ATOM 653 O O . CYS A 1 84 ? 17.188 20.774 2.914 1.00 30.91 105 CYS A O 1
ATOM 656 N N . LYS A 1 85 ? 18.044 21.782 4.744 1.00 23.99 106 LYS A N 1
ATOM 657 C CA . LYS A 1 85 ? 18.416 23.022 4.066 1.00 29.74 106 LYS A CA 1
ATOM 658 C C . LYS A 1 85 ? 19.922 23.207 4.121 1.00 27.43 106 LYS A C 1
ATOM 659 O O . LYS A 1 85 ? 20.544 22.862 5.117 1.00 22.70 106 LYS A O 1
ATOM 665 N N . THR A 1 86 ? 20.507 23.774 3.070 1.00 27.73 107 THR A N 1
ATOM 666 C CA . THR A 1 86 ? 21.945 24.041 3.075 1.00 28.31 107 THR A CA 1
ATOM 667 C C . THR A 1 86 ? 22.307 25.230 3.967 1.00 33.12 107 THR A C 1
ATOM 668 O O . THR A 1 86 ? 23.488 25.515 4.171 1.00 28.07 107 THR A O 1
ATOM 672 N N . HIS A 1 87 ? 21.295 25.912 4.502 1.00 23.94 108 HIS A N 1
ATOM 673 C CA . HIS A 1 87 ? 21.517 27.111 5.307 1.00 23.68 108 HIS A CA 1
ATOM 674 C C . HIS A 1 87 ? 22.416 26.833 6.502 1.00 19.81 108 HIS A C 1
ATOM 675 O O . HIS A 1 87 ? 22.122 25.964 7.317 1.00 18.92 108 HIS A O 1
ATOM 682 N N . PRO A 1 88 ? 23.519 27.582 6.618 1.00 19.33 109 PRO A N 1
ATOM 683 C CA . PRO A 1 88 ? 24.467 27.268 7.693 1.00 16.85 109 PRO A CA 1
ATOM 684 C C . PRO A 1 88 ? 24.081 27.874 9.039 1.00 16.01 109 PRO A C 1
ATOM 685 O O . PRO A 1 88 ? 23.566 28.994 9.105 1.00 18.69 109 PRO A O 1
ATOM 689 N N . HIS A 1 89 ? 24.318 27.113 10.102 1.00 11.22 110 HIS A N 1
ATOM 690 C CA . HIS A 1 89 ? 24.271 27.642 11.459 1.00 10.29 110 HIS A CA 1
ATOM 691 C C . HIS A 1 89 ? 25.568 27.295 12.148 1.00 9.64 110 HIS A C 1
ATOM 692 O O . HIS A 1 89 ? 26.083 26.191 11.975 1.00 12.18 110 HIS A O 1
ATOM 699 N N . PHE A 1 90 ? 26.102 28.233 12.920 1.00 10.84 111 PHE A N 1
ATOM 700 C CA . PHE A 1 90 ? 27.267 27.941 13.741 1.00 9.38 111 PHE A CA 1
ATOM 701 C C . PHE A 1 90 ? 26.869 27.747 15.193 1.00 8.65 111 PHE A C 1
ATOM 702 O O . PHE A 1 90 ? 26.019 28.472 15.732 1.00 9.78 111 PHE A O 1
ATOM 710 N N . VAL A 1 91 ? 27.456 26.721 15.803 1.00 8.50 112 VAL A N 1
ATOM 711 C CA . VAL A 1 91 ? 27.146 26.343 17.175 1.00 8.11 112 VAL A CA 1
ATOM 712 C C . VAL A 1 91 ? 28.412 25.856 17.854 1.00 9.21 112 VAL A C 1
ATOM 713 O O . VAL A 1 91 ? 29.426 25.612 17.199 1.00 9.63 112 VAL A O 1
ATOM 717 N N . ILE A 1 92 ? 28.364 25.718 19.170 1.00 9.56 113 ILE A N 1
ATOM 718 C CA . ILE A 1 92 ? 29.447 25.060 19.880 1.00 8.52 113 ILE A CA 1
ATOM 719 C C . ILE A 1 92 ? 29.031 23.612 20.107 1.00 8.62 113 ILE A C 1
ATOM 720 O O . ILE A 1 92 ? 28.068 23.343 20.813 1.00 9.03 113 ILE A O 1
ATOM 725 N N . PRO A 1 93 ? 29.739 22.672 19.469 1.00 8.00 114 PRO A N 1
ATOM 726 C CA . PRO A 1 93 ? 29.374 21.262 19.640 1.00 7.54 114 PRO A CA 1
ATOM 727 C C . PRO A 1 93 ? 29.854 20.727 20.977 1.00 7.45 114 PRO A C 1
ATOM 728 O O . PRO A 1 93 ? 30.676 21.359 21.655 1.00 8.82 114 PRO A O 1
ATOM 732 N N . TYR A 1 94 ? 29.318 19.578 21.359 1.00 7.85 115 TYR A N 1
ATOM 733 C CA . TYR A 1 94 ? 29.796 18.836 22.521 1.00 8.25 115 TYR A CA 1
ATOM 734 C C . TYR A 1 94 ? 30.608 17.649 22.054 1.00 8.39 115 TYR A C 1
ATOM 735 O O . TYR A 1 94 ? 30.147 16.852 21.219 1.00 9.02 115 TYR A O 1
ATOM 744 N N . ARG A 1 95 ? 31.822 17.523 22.584 1.00 8.24 116 ARG A N 1
ATOM 745 C CA . ARG A 1 95 ? 32.624 16.325 22.373 1.00 8.19 116 ARG A CA 1
ATOM 746 C C . ARG A 1 95 ? 32.107 15.188 23.240 1.00 7.93 116 ARG A C 1
ATOM 747 O O . ARG A 1 95 ? 31.821 15.376 24.434 1.00 9.12 116 ARG A O 1
ATOM 755 N N . CYS A 1 96 ? 31.983 14.012 22.629 1.00 7.18 117 CYS A N 1
ATOM 756 C CA . CYS A 1 96 ? 31.591 12.794 23.343 1.00 8.54 117 CYS A CA 1
ATOM 757 C C . CYS A 1 96 ? 32.890 12.133 23.777 1.00 9.20 117 CYS A C 1
ATOM 758 O O . CYS A 1 96 ? 33.675 11.700 22.938 1.00 9.59 117 CYS A O 1
ATOM 761 N N . LEU A 1 97 ? 33.129 12.084 25.085 1.00 9.33 118 LEU A N 1
ATOM 762 C CA . LEU A 1 97 ? 34.412 11.631 25.618 1.00 10.83 118 LEU A CA 1
ATOM 763 C C . LEU A 1 97 ? 34.398 10.148 25.954 1.00 9.53 118 LEU A C 1
ATOM 764 O O . LEU A 1 97 ? 33.593 9.671 26.769 1.00 10.10 118 LEU A O 1
ATOM 769 N N . VAL A 1 98 ? 35.314 9.431 25.322 1.00 9.62 119 VAL A N 1
ATOM 770 C CA . VAL A 1 98 ? 35.516 8.009 25.562 1.00 10.96 119 VAL A CA 1
ATOM 771 C C . VAL A 1 98 ? 36.120 7.794 26.947 1.00 13.01 119 VAL A C 1
ATOM 772 O O . VAL A 1 98 ? 37.055 8.501 27.353 1.00 15.60 119 VAL A O 1
ATOM 776 N N . GLY A 1 99 ? 35.569 6.838 27.686 1.00 11.89 120 GLY A N 1
ATOM 777 C CA . GLY A 1 99 ? 36.089 6.513 29.000 1.00 12.19 120 GLY A CA 1
ATOM 778 C C . GLY A 1 99 ? 37.015 5.309 28.985 1.00 11.59 120 GLY A C 1
ATOM 779 O O . GLY A 1 99 ? 36.837 4.375 28.197 1.00 13.41 120 GLY A O 1
ATOM 780 N N . GLU A 1 100 ? 38.012 5.337 29.862 1.00 10.33 121 GLU A N 1
ATOM 781 C CA . GLU A 1 100 ? 38.889 4.198 30.086 1.00 11.26 121 GLU A CA 1
ATOM 782 C C . GLU A 1 100 ? 38.476 3.510 31.371 1.00 10.83 121 GLU A C 1
ATOM 783 O O . GLU A 1 100 ? 38.744 4.016 32.462 1.00 11.43 121 GLU A O 1
ATOM 789 N N . PHE A 1 101 ? 37.810 2.370 31.258 1.00 11.24 122 PHE A N 1
ATOM 790 C CA . PHE A 1 101 ? 37.335 1.647 32.432 1.00 11.53 122 PHE A CA 1
ATOM 791 C C . PHE A 1 101 ? 38.463 0.946 33.157 1.00 12.77 122 PHE A C 1
ATOM 792 O O . PHE A 1 101 ? 39.309 0.298 32.533 1.00 14.56 122 PHE A O 1
ATOM 800 N N . VAL A 1 102 ? 38.447 1.066 34.485 1.00 12.56 123 VAL A N 1
ATOM 801 C CA . VAL A 1 102 ? 39.402 0.407 35.373 1.00 15.65 123 VAL A CA 1
ATOM 802 C C . VAL A 1 102 ? 38.644 -0.335 36.478 1.00 16.58 123 VAL A C 1
ATOM 803 O O . VAL A 1 102 ? 37.460 -0.069 36.709 1.00 18.43 123 VAL A O 1
ATOM 807 N N . SER A 1 103 ? 39.326 -1.247 37.166 1.00 18.61 124 SER A N 1
ATOM 808 C CA . SER A 1 103 ? 38.686 -2.043 38.211 1.00 20.11 124 SER A CA 1
ATOM 809 C C . SER A 1 103 ? 38.847 -1.408 39.589 1.00 21.64 124 SER A C 1
ATOM 810 O O . SER A 1 103 ? 39.869 -0.781 39.875 1.00 29.16 124 SER A O 1
ATOM 813 N N . ASP A 1 104 ? 37.836 -1.574 40.440 1.00 17.35 125 ASP A N 1
ATOM 814 C CA . ASP A 1 104 ? 37.920 -1.138 41.830 1.00 15.89 125 ASP A CA 1
ATOM 815 C C . ASP A 1 104 ? 37.618 -2.280 42.783 1.00 17.10 125 ASP A C 1
ATOM 816 O O . ASP A 1 104 ? 36.827 -3.175 42.473 1.00 20.69 125 ASP A O 1
ATOM 821 N N . ALA A 1 105 ? 38.258 -2.253 43.949 1.00 17.81 126 ALA A N 1
ATOM 822 C CA . ALA A 1 105 ? 37.958 -3.202 45.014 1.00 19.07 126 ALA A CA 1
ATOM 823 C C . ALA A 1 105 ? 36.600 -2.888 45.631 1.00 25.70 126 ALA A C 1
ATOM 824 O O . ALA A 1 105 ? 36.037 -1.822 45.392 1.00 20.59 126 ALA A O 1
#